Protein AF-A0A382R0R8-F1 (afdb_monomer_lite)

InterPro domains:
  IPR013148 Glycosyl hydrolase family 32, N-terminal [PF00251] (5-55)
  IPR023296 Glycosyl hydrolase, five-bladed beta-propeller domain superfamily [G3DSA:2.115.10.20] (2-74)
  IPR023296 Glycosyl hydrolase, five-bladed beta-propeller domain superfamily [SSF75005] (6-74)
  IPR050551 Plant Fructan Metabolism Enzymes [PTHR31953] (7-73)

Radius of gyration: 12.69 Å; chains: 1; bounding box: 29×27×34 Å

Organism: NCBI:txid408172

Structure (mmCIF, N/CA/C/O backbone):
data_AF-A0A382R0R8-F1
#
_entry.id   AF-A0A382R0R8-F1
#
loop_
_atom_site.group_PDB
_atom_site.id
_atom_site.type_symbol
_atom_site.label_atom_id
_atom_site.label_alt_id
_atom_site.label_comp_id
_atom_site.label_asym_id
_atom_site.label_entity_id
_atom_site.label_seq_id
_atom_site.pdbx_PDB_ins_code
_atom_site.Cartn_x
_atom_site.Cartn_y
_atom_site.Cartn_z
_atom_site.occupancy
_atom_site.B_iso_or_equiv
_atom_site.auth_seq_id
_atom_site.auth_comp_id
_atom_site.auth_asym_id
_atom_site.auth_atom_id
_atom_site.pdbx_PDB_model_num
ATOM 1 N N . MET A 1 1 ? 11.968 -18.250 -3.717 1.00 61.94 1 MET A N 1
ATOM 2 C CA . MET A 1 1 ? 12.997 -17.258 -3.353 1.00 61.94 1 MET A CA 1
ATOM 3 C C . MET A 1 1 ? 12.246 -15.992 -3.018 1.00 61.94 1 MET A C 1
ATOM 5 O O . MET A 1 1 ? 11.337 -15.658 -3.765 1.00 61.94 1 MET A O 1
ATOM 9 N N . GLU A 1 2 ? 12.528 -15.395 -1.869 1.00 73.81 2 GLU A N 1
ATOM 10 C CA . GLU A 1 2 ? 11.915 -14.132 -1.456 1.00 73.81 2 GLU A CA 1
ATOM 11 C C . GLU A 1 2 ? 12.387 -13.027 -2.407 1.00 73.81 2 GLU A C 1
ATOM 13 O O . GLU A 1 2 ? 13.584 -12.930 -2.686 1.00 73.81 2 GLU A O 1
ATOM 18 N N . ASP A 1 3 ? 11.457 -12.268 -2.984 1.00 80.00 3 ASP A N 1
ATOM 19 C CA . ASP A 1 3 ? 11.807 -11.153 -3.863 1.00 80.00 3 ASP A CA 1
ATOM 20 C C . ASP A 1 3 ? 12.178 -9.943 -2.991 1.00 80.00 3 ASP A C 1
ATOM 22 O O . ASP A 1 3 ? 11.420 -9.497 -2.129 1.00 80.00 3 ASP A O 1
ATOM 26 N N . THR A 1 4 ? 13.414 -9.484 -3.186 1.00 89.75 4 THR A N 1
ATOM 27 C CA . THR A 1 4 ? 14.127 -8.530 -2.331 1.00 89.75 4 THR A CA 1
ATOM 28 C C . THR A 1 4 ? 13.872 -7.072 -2.703 1.00 89.75 4 THR A C 1
ATOM 30 O O . THR A 1 4 ? 14.443 -6.170 -2.082 1.00 89.75 4 THR A O 1
ATOM 33 N N . ARG A 1 5 ? 13.051 -6.813 -3.728 1.00 95.50 5 ARG A N 1
ATOM 34 C CA . ARG A 1 5 ? 12.698 -5.450 -4.135 1.00 95.50 5 ARG A CA 1
ATOM 35 C C . ARG A 1 5 ? 11.876 -4.781 -3.041 1.00 95.50 5 ARG A C 1
ATOM 37 O O . ARG A 1 5 ? 11.013 -5.414 -2.437 1.00 95.50 5 ARG A O 1
ATOM 44 N N . GLN A 1 6 ? 12.133 -3.497 -2.783 1.00 97.62 6 GLN A N 1
ATOM 45 C CA . GLN A 1 6 ? 11.387 -2.743 -1.772 1.00 97.62 6 GLN A CA 1
ATOM 46 C C . GLN A 1 6 ? 9.896 -2.721 -2.118 1.00 97.62 6 GLN A C 1
ATOM 48 O O . GLN A 1 6 ? 9.506 -2.435 -3.252 1.00 97.62 6 GLN A O 1
ATOM 53 N N . HIS A 1 7 ? 9.091 -3.018 -1.108 1.00 96.94 7 HIS A N 1
ATOM 54 C CA . HIS A 1 7 ? 7.643 -3.124 -1.158 1.00 96.94 7 HIS A CA 1
ATOM 55 C C . HIS A 1 7 ? 7.073 -2.675 0.191 1.00 96.94 7 HIS A C 1
ATOM 57 O O . HIS A 1 7 ? 7.806 -2.546 1.175 1.00 96.94 7 HIS A O 1
ATOM 63 N N . TRP A 1 8 ? 5.771 -2.413 0.243 1.00 97.81 8 TRP A N 1
ATOM 64 C CA . TRP A 1 8 ? 5.113 -2.006 1.480 1.00 97.81 8 TRP A CA 1
ATOM 65 C C . TRP A 1 8 ? 4.621 -3.234 2.241 1.00 97.81 8 TRP A C 1
ATOM 67 O O . TRP A 1 8 ? 3.761 -3.973 1.758 1.00 97.81 8 TRP A O 1
ATOM 77 N N . GLY A 1 9 ? 5.177 -3.437 3.435 1.00 97.19 9 GLY A N 1
ATOM 78 C CA . GLY A 1 9 ? 4.605 -4.343 4.426 1.00 97.19 9 GLY A CA 1
ATOM 79 C C . GLY A 1 9 ? 3.292 -3.793 4.982 1.00 97.19 9 GLY A C 1
ATOM 80 O O . GLY A 1 9 ? 2.983 -2.611 4.818 1.00 97.19 9 GLY A O 1
ATOM 81 N N . HIS A 1 10 ? 2.525 -4.656 5.637 1.00 98.06 10 HIS A N 1
ATOM 82 C CA . HIS A 1 10 ? 1.206 -4.319 6.146 1.00 98.06 10 HIS A CA 1
ATOM 83 C C . HIS A 1 10 ? 0.964 -5.030 7.472 1.00 98.06 10 HIS A C 1
ATOM 85 O O . HIS A 1 10 ? 1.099 -6.246 7.563 1.00 98.06 10 HIS A O 1
ATOM 91 N N . ALA A 1 11 ? 0.587 -4.263 8.485 1.00 98.38 11 ALA A N 1
ATOM 92 C CA . ALA A 1 11 ? 0.041 -4.780 9.724 1.00 98.38 11 ALA A CA 1
ATOM 93 C C . ALA A 1 11 ? -1.101 -3.870 10.180 1.00 98.38 11 ALA A C 1
ATOM 95 O O . ALA A 1 11 ? -1.098 -2.673 9.876 1.00 98.38 11 ALA A O 1
ATOM 96 N N . VAL A 1 12 ? -2.058 -4.431 10.911 1.00 98.44 12 VAL A N 1
ATOM 97 C CA . VAL A 1 12 ? -3.201 -3.696 11.471 1.00 98.44 12 VAL A CA 1
ATOM 98 C C . VAL A 1 12 ? -3.270 -3.867 12.980 1.00 98.44 12 VAL A C 1
ATOM 100 O O . VAL A 1 12 ? -2.755 -4.839 13.532 1.00 98.44 12 VAL A O 1
ATOM 103 N N . SER A 1 13 ? -3.881 -2.891 13.646 1.00 98.38 13 SER A N 1
ATOM 104 C CA . SER A 1 13 ? -4.083 -2.884 15.089 1.00 98.38 13 SER A CA 1
ATOM 105 C C . SER A 1 13 ? -5.261 -1.987 15.452 1.00 98.38 13 SER A C 1
ATOM 107 O O . SER A 1 13 ? -5.373 -0.877 14.929 1.00 98.38 13 SER A O 1
ATOM 109 N N . ASP A 1 14 ? -6.087 -2.442 16.391 1.00 98.12 14 ASP A N 1
ATOM 110 C CA . 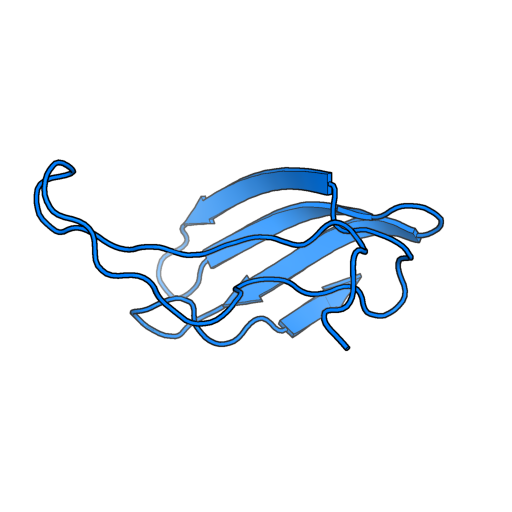ASP A 1 14 ? -7.186 -1.652 16.956 1.00 98.12 14 ASP A CA 1
ATOM 111 C C . ASP A 1 14 ? -6.728 -0.732 18.104 1.00 98.12 14 ASP A C 1
ATOM 113 O O . ASP A 1 14 ? -7.435 0.208 18.471 1.00 98.12 14 ASP A O 1
ATOM 117 N N . ASP A 1 15 ? -5.552 -0.993 18.690 1.00 98.31 15 ASP A N 1
ATOM 118 C CA . ASP A 1 15 ? -5.034 -0.290 19.874 1.00 98.31 15 ASP A CA 1
ATOM 119 C C . ASP A 1 15 ? -3.621 0.297 19.704 1.00 98.31 15 ASP A C 1
ATOM 121 O O . ASP A 1 15 ? -3.104 0.943 20.617 1.00 98.31 15 ASP A O 1
ATOM 125 N N . LEU A 1 16 ? -3.014 0.111 18.527 1.00 98.19 16 LEU A N 1
ATOM 126 C CA . LEU A 1 16 ? -1.648 0.501 18.159 1.00 98.19 16 LEU A CA 1
ATOM 127 C C . LEU A 1 16 ? -0.535 -0.179 18.982 1.00 98.19 16 LEU A C 1
ATOM 129 O O . LEU A 1 16 ? 0.630 0.215 18.883 1.00 98.19 16 LEU A O 1
ATOM 133 N N . VAL A 1 17 ? -0.860 -1.213 19.763 1.00 98.31 17 VAL A N 1
ATOM 134 C CA . VAL A 1 17 ? 0.077 -1.971 20.611 1.00 98.31 17 VAL A CA 1
ATOM 135 C C . VAL A 1 17 ? 0.183 -3.420 20.146 1.00 98.31 17 VAL A C 1
ATOM 137 O O . VAL A 1 17 ? 1.294 -3.934 20.005 1.00 98.31 17 VAL A O 1
ATOM 140 N N . HIS A 1 18 ? -0.950 -4.071 19.890 1.00 98.25 18 HIS A N 1
ATOM 141 C CA . HIS A 1 18 ? -1.020 -5.451 19.421 1.00 98.25 18 HIS A CA 1
ATOM 142 C C . HIS A 1 18 ? -1.289 -5.463 17.922 1.00 98.25 18 HIS A C 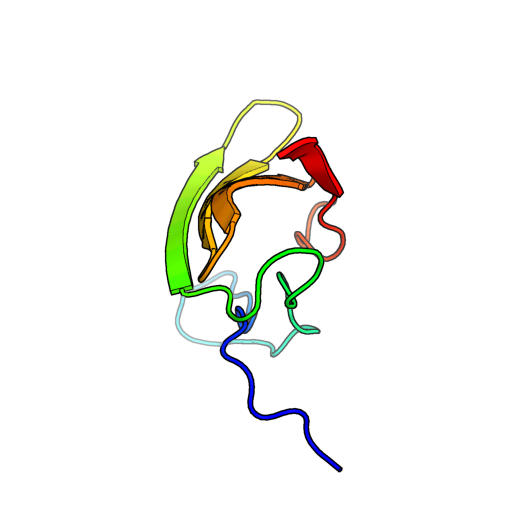1
ATOM 144 O O . HIS A 1 18 ? -2.288 -4.908 17.469 1.00 98.25 18 HIS A O 1
ATOM 150 N N . TRP A 1 19 ? -0.391 -6.080 17.159 1.00 98.69 19 TRP A N 1
ATOM 151 C CA . TRP A 1 19 ? -0.409 -6.029 15.702 1.00 98.69 19 TRP A CA 1
ATOM 152 C C . TRP A 1 19 ? -0.614 -7.413 15.100 1.00 98.69 19 TRP A C 1
ATOM 154 O O . TRP A 1 19 ? -0.044 -8.395 15.578 1.00 98.69 19 TRP A O 1
ATOM 164 N N . GLU A 1 20 ? -1.397 -7.459 14.028 1.00 98.50 20 GLU A N 1
ATOM 165 C CA . GLU A 1 20 ? -1.561 -8.631 13.175 1.00 98.50 20 GLU A CA 1
ATOM 166 C C . GLU A 1 20 ? -0.891 -8.368 11.825 1.00 98.50 20 GLU A C 1
ATOM 168 O O . GLU A 1 20 ? -1.199 -7.377 11.155 1.00 98.50 20 GLU A O 1
ATOM 173 N N . ASP A 1 21 ? 0.032 -9.250 11.431 1.00 98.38 21 ASP A N 1
ATOM 174 C CA . ASP A 1 21 ? 0.659 -9.197 10.112 1.00 98.38 21 ASP A CA 1
ATOM 175 C C . ASP A 1 21 ? -0.374 -9.540 9.030 1.00 9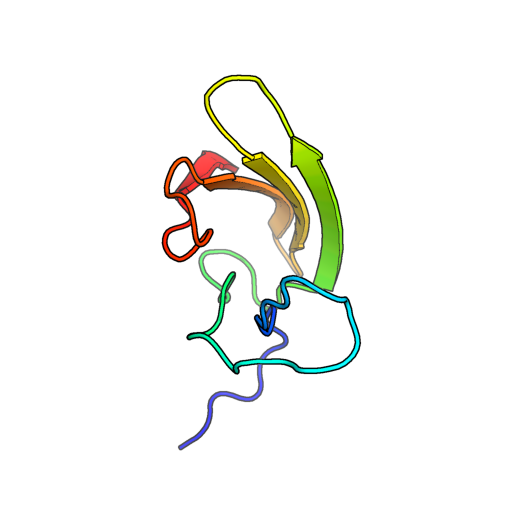8.38 21 ASP A C 1
ATOM 177 O O . ASP A 1 21 ? -1.036 -10.582 9.077 1.00 98.38 21 ASP A O 1
ATOM 181 N N . LEU A 1 22 ? -0.475 -8.677 8.022 1.00 98.00 22 LEU A N 1
ATOM 182 C CA . LEU A 1 22 ? -1.295 -8.887 6.834 1.00 98.00 22 LEU A CA 1
ATOM 183 C C . LEU A 1 22 ? -0.410 -9.196 5.616 1.00 98.00 22 LEU A C 1
ATOM 185 O O . LEU A 1 22 ? 0.809 -8.999 5.648 1.00 98.00 22 LEU A O 1
ATOM 189 N N . PRO A 1 23 ? -0.997 -9.686 4.507 1.00 96.62 23 PRO A N 1
ATOM 190 C CA . PRO A 1 23 ? -0.284 -9.769 3.239 1.00 96.62 23 PRO A CA 1
ATOM 191 C C . PRO A 1 23 ? 0.328 -8.422 2.830 1.00 96.62 23 PRO A C 1
ATOM 193 O O . PRO A 1 23 ? -0.187 -7.360 3.177 1.00 96.62 23 PRO A O 1
ATOM 196 N N . LEU A 1 24 ? 1.408 -8.469 2.045 1.00 95.06 24 LEU A N 1
ATOM 197 C CA . LEU A 1 24 ? 2.067 -7.272 1.512 1.00 95.06 24 LEU A CA 1
ATOM 198 C C . LEU A 1 24 ? 1.052 -6.344 0.826 1.00 95.06 24 LEU A C 1
ATOM 200 O O . LEU A 1 24 ? 0.289 -6.798 -0.025 1.00 95.06 24 LEU A O 1
ATOM 204 N N . ALA A 1 25 ? 1.075 -5.053 1.164 1.00 97.38 25 ALA A N 1
ATOM 205 C CA . ALA A 1 25 ? 0.101 -4.085 0.662 1.00 97.38 25 ALA A CA 1
ATOM 206 C C . ALA A 1 25 ? 0.396 -3.669 -0.785 1.00 97.38 25 ALA A C 1
ATOM 208 O O . ALA A 1 25 ? -0.449 -3.800 -1.667 1.00 97.38 25 ALA A O 1
ATOM 209 N N . ILE A 1 26 ? 1.607 -3.165 -1.044 1.00 96.94 26 ILE A N 1
ATOM 210 C CA . ILE A 1 26 ? 1.984 -2.629 -2.358 1.00 96.94 26 ILE A CA 1
ATOM 211 C C . ILE A 1 26 ? 3.292 -3.266 -2.808 1.00 96.94 26 ILE A C 1
ATOM 213 O O . ILE A 1 26 ? 4.345 -3.063 -2.200 1.00 96.94 26 ILE A O 1
ATOM 217 N N . TYR A 1 27 ? 3.209 -4.022 -3.901 1.00 95.56 27 TYR A N 1
ATOM 218 C CA . TYR A 1 27 ? 4.333 -4.726 -4.507 1.00 95.56 27 TYR A CA 1
ATOM 219 C C . TYR A 1 27 ? 4.767 -4.079 -5.824 1.00 95.56 27 TYR A C 1
ATOM 221 O O . TYR A 1 27 ? 3.888 -3.605 -6.545 1.00 95.56 27 TYR A O 1
ATOM 229 N N . PRO A 1 28 ? 6.060 -4.081 -6.199 1.00 95.19 28 PRO A N 1
ATOM 230 C CA . PRO A 1 28 ? 6.519 -3.568 -7.489 1.00 95.19 28 PRO A CA 1
ATOM 231 C C . PRO A 1 28 ? 5.732 -4.118 -8.689 1.00 95.19 28 PRO A C 1
ATOM 233 O O . PRO A 1 28 ? 5.532 -5.327 -8.812 1.00 95.19 28 PRO A O 1
ATOM 236 N N . GLY A 1 29 ? 5.294 -3.216 -9.571 1.00 91.81 29 GLY A N 1
ATOM 237 C CA . GLY A 1 29 ? 4.590 -3.514 -10.818 1.00 91.81 29 GLY A CA 1
ATOM 238 C C . GLY A 1 29 ? 5.377 -2.977 -12.009 1.00 91.81 29 GLY A C 1
ATOM 239 O O . GLY A 1 29 ? 6.303 -3.636 -12.474 1.00 91.81 29 GLY A O 1
ATOM 240 N N . ILE A 1 30 ? 5.011 -1.783 -12.489 1.00 91.69 30 ILE A N 1
ATOM 241 C CA . ILE A 1 30 ? 5.766 -1.076 -13.542 1.00 91.69 30 ILE A CA 1
ATOM 242 C C . ILE A 1 30 ? 7.052 -0.438 -13.001 1.00 91.69 30 ILE A C 1
ATOM 244 O O . ILE A 1 30 ? 8.010 -0.223 -13.741 1.00 91.69 30 ILE A O 1
ATOM 248 N N . GLU A 1 31 ? 7.066 -0.123 -11.709 1.00 95.56 31 GLU A N 1
ATOM 249 C CA . GLU A 1 31 ? 8.217 0.380 -10.984 1.00 95.56 31 GLU A CA 1
ATOM 250 C C . GLU A 1 31 ? 9.124 -0.764 -10.520 1.00 95.56 31 GLU A C 1
ATOM 252 O O . GLU A 1 31 ? 8.673 -1.877 -10.247 1.00 95.56 31 GLU A O 1
ATOM 257 N N . ASN A 1 32 ? 10.416 -0.472 -10.363 1.00 95.69 32 ASN A N 1
ATOM 258 C CA . ASN A 1 32 ? 11.378 -1.455 -9.867 1.00 95.69 32 ASN A CA 1
ATOM 259 C C . ASN A 1 32 ? 11.260 -1.679 -8.353 1.00 95.69 32 ASN A C 1
ATOM 261 O O . ASN A 1 32 ? 11.419 -2.804 -7.891 1.00 95.69 32 ASN A O 1
ATOM 265 N N . CYS A 1 33 ? 10.969 -0.621 -7.596 1.00 97.31 33 CYS A N 1
ATOM 266 C CA . CYS A 1 33 ? 10.824 -0.640 -6.142 1.00 97.31 33 CYS A CA 1
ATOM 267 C C . CYS A 1 33 ? 9.734 0.350 -5.718 1.00 97.31 33 CYS A C 1
ATOM 269 O O . CYS A 1 33 ? 9.647 1.442 -6.288 1.00 97.31 33 CYS A O 1
ATOM 271 N N . CYS A 1 34 ? 8.962 0.002 -4.689 1.00 97.81 34 CYS A N 1
ATOM 272 C CA . CYS A 1 34 ? 7.994 0.886 -4.041 1.00 97.81 34 CYS A CA 1
ATOM 273 C C . CYS A 1 34 ? 8.642 1.489 -2.785 1.00 97.81 34 CYS A C 1
ATOM 275 O O . CYS A 1 34 ? 8.718 0.837 -1.743 1.00 97.81 34 CYS A O 1
ATOM 277 N N . PHE A 1 35 ? 9.148 2.718 -2.885 1.00 97.81 35 PHE A N 1
ATOM 278 C CA . PHE A 1 35 ? 9.722 3.445 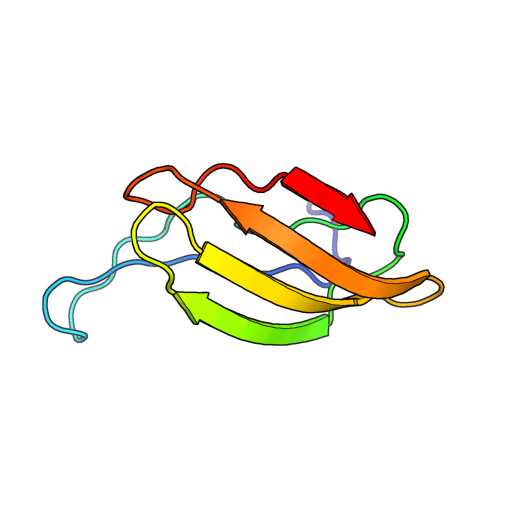-1.749 1.00 97.81 35 PHE A CA 1
ATOM 279 C C . PHE A 1 35 ? 8.644 4.153 -0.920 1.00 97.81 35 PHE A C 1
ATOM 281 O O . PHE A 1 35 ? 7.448 3.990 -1.155 1.00 97.81 35 PHE A O 1
ATOM 288 N N . SER A 1 36 ? 9.077 4.908 0.091 1.00 98.00 36 SER A N 1
ATOM 289 C CA . SER A 1 36 ? 8.212 5.628 1.022 1.00 98.00 36 SER A CA 1
ATOM 290 C C . SER A 1 36 ? 7.182 6.522 0.327 1.00 98.00 36 SER A C 1
ATOM 292 O O . SER A 1 36 ? 7.376 7.006 -0.793 1.00 98.00 36 SER A O 1
ATOM 294 N N . GLY A 1 37 ? 6.092 6.768 1.045 1.00 97.62 37 GLY A N 1
ATOM 295 C CA . GLY A 1 37 ? 4.963 7.550 0.574 1.00 97.62 37 GLY A CA 1
ATOM 296 C C . GLY A 1 37 ? 4.014 7.909 1.707 1.00 97.62 37 GLY A C 1
ATOM 297 O O . GLY A 1 37 ? 4.389 7.906 2.881 1.00 97.62 37 GLY A O 1
ATOM 298 N N . SER A 1 38 ? 2.785 8.253 1.357 1.00 98.44 38 SER A N 1
ATOM 299 C CA . SER A 1 38 ? 1.733 8.626 2.302 1.00 98.44 38 SER A CA 1
ATOM 300 C C . SER A 1 38 ? 0.378 8.137 1.808 1.00 98.44 38 SER A C 1
ATOM 302 O O . SER A 1 38 ? 0.199 7.922 0.610 1.00 98.44 38 SER A O 1
ATOM 304 N N . ALA A 1 39 ? -0.563 7.975 2.737 1.00 98.12 39 ALA A N 1
ATOM 305 C CA . ALA A 1 39 ? -1.941 7.611 2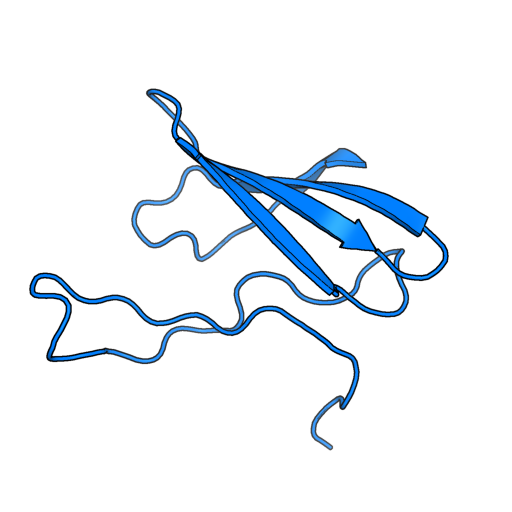.442 1.00 98.12 39 ALA A CA 1
ATOM 306 C C . ALA A 1 39 ? -2.896 8.757 2.805 1.00 98.12 39 ALA A C 1
ATOM 308 O O . ALA A 1 39 ? -2.694 9.450 3.803 1.00 98.12 39 ALA A O 1
ATOM 309 N N . LEU A 1 40 ? -3.934 8.939 1.995 1.00 98.38 40 LEU A N 1
ATOM 310 C CA . LEU A 1 40 ? -5.041 9.863 2.207 1.00 98.38 40 LEU A CA 1
ATOM 311 C C . LEU A 1 40 ? -6.340 9.059 2.242 1.00 98.38 40 LEU A C 1
ATOM 313 O O . LEU A 1 40 ? -6.607 8.285 1.327 1.00 98.38 40 LEU A O 1
ATOM 317 N N . VAL A 1 41 ? -7.136 9.248 3.289 1.00 98.12 41 VAL A N 1
ATOM 318 C CA . VAL A 1 41 ? -8.439 8.593 3.445 1.00 98.12 41 VAL A CA 1
ATOM 319 C C . VAL A 1 41 ? -9.530 9.509 2.895 1.00 98.12 41 VAL A C 1
ATOM 321 O O . VAL A 1 41 ? -9.594 10.685 3.255 1.00 98.12 41 VAL A O 1
ATOM 324 N N . GLU A 1 42 ? -10.384 8.956 2.044 1.00 97.56 42 GLU A N 1
ATOM 325 C CA . GLU A 1 42 ? -11.635 9.547 1.567 1.00 97.56 42 GLU A CA 1
ATOM 326 C C . GLU A 1 42 ? -12.826 8.715 2.085 1.00 97.56 42 GLU A C 1
ATOM 328 O O . GLU A 1 42 ? -12.644 7.713 2.774 1.00 97.56 42 GLU A O 1
ATOM 333 N N . GLU A 1 43 ? -14.058 9.145 1.800 1.00 96.12 43 GLU A N 1
ATOM 334 C CA . GLU A 1 43 ? -15.276 8.507 2.330 1.00 96.12 43 GLU A CA 1
ATOM 335 C C . GLU A 1 43 ? -15.421 7.034 1.908 1.00 96.12 43 GLU A C 1
ATOM 337 O O . GLU A 1 43 ? -15.866 6.209 2.703 1.00 96.12 43 GLU A O 1
ATOM 342 N N . ASP A 1 44 ? -15.026 6.694 0.680 1.00 97.00 44 ASP A N 1
ATOM 343 C CA . ASP A 1 44 ? -15.228 5.378 0.065 1.00 97.00 44 ASP A CA 1
ATOM 344 C C . ASP A 1 44 ? -13.926 4.639 -0.289 1.00 97.00 44 ASP A C 1
ATOM 346 O O . ASP A 1 44 ? -13.976 3.518 -0.804 1.00 97.00 44 ASP A O 1
ATOM 350 N N . ARG A 1 45 ? -12.761 5.252 -0.033 1.00 98.06 45 ARG A N 1
ATOM 351 C CA . ARG A 1 45 ? -11.456 4.715 -0.442 1.00 98.06 45 ARG A CA 1
ATOM 352 C C . ARG A 1 45 ? -10.269 5.314 0.299 1.00 98.06 45 ARG A C 1
ATOM 354 O O . ARG A 1 45 ? -10.349 6.372 0.914 1.00 98.06 45 ARG A O 1
ATOM 361 N N . VAL A 1 46 ? -9.119 4.673 0.139 1.00 98.50 46 VAL A N 1
ATOM 362 C CA . VAL A 1 46 ? -7.805 5.177 0.533 1.00 98.50 46 VAL A CA 1
ATOM 363 C C . VAL A 1 46 ? -6.934 5.332 -0.705 1.00 98.50 46 VAL A C 1
ATOM 365 O O . VAL A 1 46 ? -6.884 4.449 -1.558 1.00 98.50 46 VAL A O 1
ATOM 368 N N . ILE A 1 47 ? -6.227 6.456 -0.792 1.00 98.56 47 ILE A N 1
ATOM 369 C CA . ILE A 1 47 ? -5.273 6.775 -1.854 1.00 98.56 47 ILE A CA 1
ATOM 370 C C . ILE A 1 47 ? -3.865 6.718 -1.267 1.00 98.56 47 ILE A C 1
ATOM 372 O O . ILE A 1 47 ? -3.557 7.469 -0.348 1.00 98.56 47 ILE A O 1
ATOM 376 N N . ALA A 1 48 ? -2.987 5.887 -1.819 1.00 98.38 48 ALA A N 1
ATOM 377 C CA . ALA A 1 48 ? -1.560 5.891 -1.531 1.00 98.38 48 ALA A CA 1
ATOM 378 C C . ALA A 1 48 ? -0.799 6.625 -2.639 1.00 98.38 48 ALA A C 1
ATOM 380 O O . ALA A 1 48 ? -0.957 6.325 -3.821 1.00 98.38 48 ALA A O 1
ATOM 381 N N . MET A 1 49 ? 0.068 7.557 -2.249 1.00 98.38 49 MET A N 1
ATOM 382 C CA . MET A 1 49 ? 1.031 8.212 -3.134 1.00 98.38 49 MET A CA 1
ATOM 383 C C . MET A 1 49 ? 2.443 7.865 -2.679 1.00 98.38 49 MET A C 1
ATOM 385 O O . MET A 1 49 ? 2.780 8.087 -1.515 1.00 98.38 49 MET A O 1
ATOM 389 N N . TYR A 1 50 ? 3.278 7.334 -3.570 1.00 98.31 50 TYR A N 1
ATOM 390 C CA . TYR A 1 50 ? 4.614 6.849 -3.208 1.00 98.31 50 TYR A CA 1
ATOM 391 C C . TYR A 1 50 ? 5.636 7.010 -4.335 1.00 98.31 50 TYR A C 1
ATOM 393 O O . TYR A 1 50 ? 5.284 7.245 -5.489 1.00 98.31 50 TYR A O 1
ATOM 401 N N . HIS A 1 51 ? 6.927 6.907 -4.009 1.00 98.19 51 HIS A N 1
ATOM 402 C CA . HIS A 1 51 ? 7.985 6.952 -5.018 1.00 98.19 51 HIS A CA 1
ATOM 403 C C . HIS A 1 51 ? 8.229 5.565 -5.635 1.00 98.19 51 HIS A C 1
ATOM 405 O O . HIS A 1 51 ? 8.703 4.652 -4.959 1.00 98.19 51 HIS A O 1
ATOM 411 N N . GLY A 1 52 ? 7.942 5.415 -6.928 1.00 97.75 52 GLY A N 1
ATOM 412 C CA . GLY A 1 52 ? 8.250 4.226 -7.717 1.00 97.75 52 GLY A CA 1
ATOM 413 C C . GLY A 1 52 ? 9.572 4.387 -8.459 1.00 97.75 52 GLY A C 1
ATOM 414 O O . GLY A 1 52 ? 9.701 5.224 -9.357 1.00 97.75 52 GLY A O 1
ATOM 415 N N . THR A 1 53 ? 10.578 3.578 -8.132 1.00 97.44 53 THR A N 1
ATOM 416 C CA . THR A 1 53 ? 11.880 3.676 -8.806 1.00 97.44 53 THR A CA 1
ATOM 417 C C . THR A 1 53 ? 11.737 3.382 -10.296 1.00 97.44 53 THR A C 1
ATOM 419 O O . THR A 1 53 ? 11.139 2.379 -10.681 1.00 97.44 53 THR A O 1
ATOM 422 N N . SER A 1 54 ? 12.302 4.260 -11.130 1.00 96.44 54 SER A N 1
ATOM 423 C CA . SER A 1 54 ? 12.203 4.227 -12.600 1.00 96.44 54 SER A CA 1
ATOM 424 C C . SER A 1 54 ? 10.809 4.502 -13.190 1.00 96.44 54 SER A C 1
ATOM 426 O O . SER A 1 54 ? 10.716 4.615 -14.408 1.00 96.44 54 SER A O 1
ATOM 428 N N . ALA A 1 55 ? 9.769 4.674 -12.366 1.00 95.88 55 ALA A N 1
ATOM 429 C CA . ALA A 1 55 ? 8.411 5.025 -12.803 1.00 95.88 55 ALA A CA 1
ATOM 430 C C . ALA A 1 55 ? 7.986 6.446 -12.377 1.00 95.88 55 ALA A C 1
ATOM 432 O O . ALA A 1 55 ? 7.171 7.072 -13.045 1.00 95.88 55 ALA A O 1
ATOM 433 N N . GLY A 1 56 ? 8.598 7.006 -11.326 1.00 96.75 56 GLY A N 1
ATOM 434 C CA . GLY A 1 56 ? 8.319 8.360 -10.847 1.00 96.75 56 GLY A CA 1
ATOM 435 C C . GLY A 1 56 ? 7.422 8.369 -9.611 1.00 96.75 56 GLY A C 1
ATOM 436 O O . GLY A 1 56 ? 7.659 7.620 -8.666 1.00 96.75 56 GLY A O 1
ATOM 437 N N . SER A 1 57 ? 6.449 9.280 -9.575 1.00 97.75 57 SER A N 1
ATOM 438 C CA . SER A 1 57 ? 5.447 9.305 -8.501 1.00 97.75 57 SER A CA 1
ATOM 439 C C . SER A 1 57 ? 4.305 8.375 -8.876 1.00 97.75 57 SER A C 1
ATOM 441 O O . SER A 1 57 ? 3.747 8.521 -9.958 1.00 97.75 57 SER A O 1
ATOM 443 N N . MET A 1 58 ? 3.978 7.456 -7.977 1.00 98.06 58 MET A N 1
ATOM 444 C CA . MET A 1 58 ? 2.951 6.444 -8.169 1.00 98.06 58 MET A CA 1
ATOM 445 C C . MET A 1 58 ? 1.697 6.796 -7.377 1.00 98.06 58 MET A C 1
ATOM 447 O O . MET A 1 58 ? 1.793 7.386 -6.295 1.00 98.06 58 MET A O 1
ATOM 451 N N . ILE A 1 59 ? 0.540 6.382 -7.890 1.00 98.00 59 ILE A N 1
ATOM 452 C CA . ILE A 1 59 ? -0.749 6.484 -7.195 1.00 98.00 59 ILE A CA 1
ATOM 453 C C . ILE A 1 59 ? -1.405 5.106 -7.182 1.00 98.00 59 ILE A C 1
ATOM 455 O O . ILE A 1 59 ? -1.556 4.482 -8.232 1.00 98.00 59 ILE A O 1
ATOM 459 N N . ALA A 1 60 ? -1.830 4.650 -6.006 1.00 98.19 60 ALA A N 1
ATOM 460 C CA . ALA A 1 60 ? -2.634 3.446 -5.849 1.00 98.19 60 ALA A CA 1
ATOM 461 C C . ALA A 1 60 ? -3.870 3.715 -4.987 1.00 98.19 60 ALA A C 1
ATOM 463 O O . ALA A 1 60 ? -3.830 4.572 -4.106 1.00 98.19 60 ALA A O 1
ATOM 464 N N . ILE A 1 61 ? -4.960 2.991 -5.229 1.00 98.44 61 ILE A N 1
ATOM 465 C CA . ILE A 1 61 ? -6.214 3.126 -4.480 1.00 98.44 61 ILE A CA 1
ATOM 466 C C . ILE A 1 61 ? -6.674 1.784 -3.911 1.00 98.44 61 ILE A C 1
ATOM 468 O O . ILE A 1 61 ? -6.458 0.745 -4.532 1.00 98.44 61 ILE A O 1
ATOM 472 N N . SER A 1 62 ? -7.321 1.811 -2.750 1.00 98.44 62 SER A N 1
ATOM 473 C CA . SER A 1 62 ? -7.958 0.647 -2.133 1.00 98.44 62 SER A CA 1
ATOM 474 C C . SER A 1 62 ? -9.277 1.042 -1.479 1.00 98.44 62 SER A C 1
ATOM 476 O O . SER A 1 62 ? -9.365 2.100 -0.860 1.00 98.44 62 SER A O 1
ATOM 478 N N . ASN A 1 63 ? -10.290 0.183 -1.596 1.00 97.69 63 ASN A N 1
ATOM 479 C CA . ASN A 1 63 ? -11.630 0.426 -1.047 1.00 97.69 63 ASN A CA 1
ATOM 480 C C . ASN A 1 63 ? -12.069 -0.690 -0.084 1.00 97.69 63 ASN A C 1
ATOM 482 O O . ASN A 1 63 ? -13.212 -0.690 0.373 1.00 97.69 63 ASN A O 1
ATOM 486 N N . ASP A 1 64 ? -11.211 -1.681 0.186 1.00 96.81 64 ASP A N 1
ATOM 487 C CA . ASP A 1 64 ? -11.548 -2.762 1.110 1.00 96.81 64 ASP A CA 1
ATOM 488 C C . ASP A 1 64 ? -11.150 -2.411 2.556 1.00 96.81 64 ASP A C 1
ATOM 490 O O . ASP A 1 64 ? -10.155 -1.716 2.760 1.00 96.81 64 ASP A O 1
ATOM 494 N N . PRO A 1 65 ? -11.898 -2.877 3.576 1.00 95.69 65 PRO A N 1
ATOM 495 C CA . PRO A 1 65 ? -11.713 -2.429 4.962 1.00 95.69 65 PRO A CA 1
ATOM 496 C C . PRO A 1 65 ? -10.324 -2.688 5.549 1.00 95.69 65 PRO A C 1
ATOM 498 O O . PRO A 1 65 ? -9.927 -2.014 6.495 1.00 95.69 65 PRO A O 1
ATOM 501 N N . LEU A 1 66 ? -9.611 -3.681 5.015 1.00 97.50 66 LEU A N 1
ATOM 502 C CA . LEU A 1 66 ? -8.291 -4.088 5.482 1.00 97.50 66 LEU A CA 1
ATOM 503 C C . LEU A 1 66 ? -7.185 -3.674 4.514 1.00 97.50 66 LEU A C 1
ATOM 505 O O . LEU A 1 66 ? -6.064 -4.132 4.684 1.00 97.50 66 LEU A O 1
ATOM 509 N N . LEU A 1 67 ? -7.482 -2.845 3.507 1.00 98.12 67 LEU A N 1
ATOM 510 C CA . LEU A 1 67 ? -6.539 -2.346 2.503 1.00 98.12 67 LEU A CA 1
ATOM 511 C C . LEU A 1 67 ? -5.672 -3.452 1.877 1.00 98.12 67 LEU A C 1
ATOM 513 O O . LEU A 1 67 ? -4.463 -3.293 1.681 1.00 98.12 67 LEU A O 1
ATOM 517 N N . LEU A 1 68 ? -6.286 -4.602 1.605 1.00 97.81 68 LEU A N 1
ATOM 518 C CA . LEU A 1 68 ? -5.620 -5.791 1.080 1.00 97.81 68 LEU A CA 1
ATOM 519 C C . LEU A 1 68 ? -5.407 -5.712 -0.432 1.00 97.81 68 LEU A C 1
ATOM 521 O O . LEU A 1 68 ? -4.512 -6.366 -0.963 1.00 97.81 68 LEU A O 1
ATOM 525 N N . ASN A 1 69 ? -6.234 -4.936 -1.131 1.00 97.50 69 ASN A N 1
ATOM 526 C CA . ASN A 1 69 ? -6.243 -4.869 -2.584 1.00 97.50 69 ASN A CA 1
ATOM 527 C C . ASN A 1 69 ? -5.989 -3.437 -3.038 1.00 97.50 69 ASN A C 1
ATOM 529 O O . ASN A 1 69 ? -6.784 -2.541 -2.758 1.00 97.50 69 ASN A O 1
ATOM 533 N N . TRP A 1 70 ? -4.895 -3.248 -3.773 1.00 97.75 70 TRP A N 1
ATOM 534 C CA . TRP A 1 70 ? -4.484 -1.954 -4.304 1.00 97.75 70 TRP A CA 1
ATOM 535 C C . TRP A 1 70 ? -4.499 -1.959 -5.830 1.00 97.75 70 TRP A C 1
ATOM 537 O O . TRP A 1 70 ? -3.821 -2.766 -6.469 1.00 97.75 70 TRP A O 1
ATOM 547 N N . GLU A 1 71 ? -5.236 -1.023 -6.419 1.00 97.38 71 GLU A N 1
ATOM 548 C CA . GLU A 1 71 ? -5.205 -0.737 -7.852 1.00 97.38 71 GLU A CA 1
ATOM 549 C C . GLU A 1 71 ? -4.228 0.410 -8.121 1.00 97.38 71 GLU A C 1
ATOM 551 O O . GLU A 1 71 ? -4.395 1.506 -7.590 1.00 97.38 71 GLU A O 1
ATOM 556 N N . LYS A 1 72 ? -3.207 0.176 -8.952 1.00 95.88 72 LYS A N 1
ATOM 557 C CA . LYS A 1 72 ? -2.261 1.219 -9.375 1.00 95.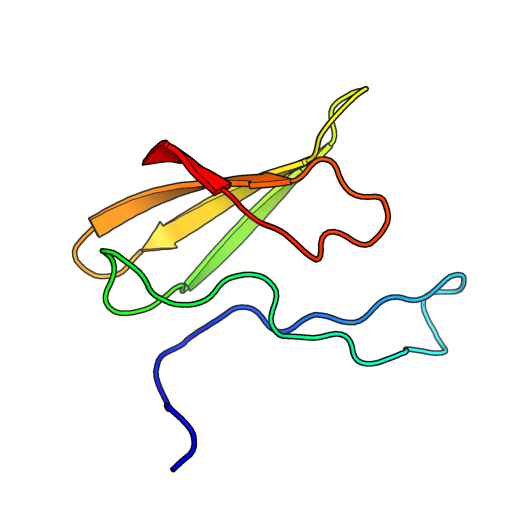88 72 LYS A CA 1
ATOM 558 C C . LYS A 1 72 ? -2.819 1.990 -10.563 1.00 95.88 72 LYS A C 1
ATOM 560 O O . LYS A 1 72 ? -3.112 1.397 -11.597 1.00 95.88 72 LYS A O 1
ATOM 565 N N . ILE A 1 73 ? -2.910 3.306 -10.416 1.00 93.31 73 ILE A N 1
ATOM 566 C CA . ILE A 1 73 ? -3.509 4.211 -11.402 1.00 93.31 73 ILE A CA 1
ATOM 567 C C . ILE A 1 73 ? -2.446 4.845 -12.308 1.00 93.31 73 ILE A C 1
ATOM 569 O O . ILE A 1 73 ? -2.701 5.077 -13.491 1.00 93.31 73 ILE A O 1
ATOM 573 N N . SER A 1 74 ? -1.257 5.121 -11.768 1.00 81.62 74 SER A N 1
ATOM 574 C CA . SER A 1 74 ? -0.117 5.709 -12.485 1.00 81.62 74 SER A CA 1
ATOM 575 C C . SER A 1 74 ? 1.193 5.273 -11.869 1.00 81.62 74 SER A C 1
ATOM 577 O O . SER A 1 74 ? 1.211 5.229 -10.614 1.00 81.62 74 SER A O 1
#

Secondary structure (DSSP, 8-state):
----S--B--EE-SSSSS-EE-S-SB--SSSS-EEEEEEEE-SS-EEEEEEETTTEEEEEEE-STT----EE--

Foldseek 3Di:
DDDPAAFAWDWDDPVVPDIDGDPTQGDDDVARHWADWDWDDDPQKIWTWTQGHVPGIWIWIDRDPRSRDIDTDD

Sequence (74 aa):
MEDTRQHWGHAVSDDLVHWEDLPLAIYPGIENCCFSGSALVEEDRVIAMYHGTSAGSMIAISNDPLLLNWEKIS

pLDDT: mean 95.96, std 5.71, range [61.94, 98.69]